Protein AF-A0A4Y2HJW0-F1 (afdb_monomer_lite)

Radius of gyration: 22.53 Å; chains: 1; bounding box: 47×46×57 Å

pLDDT: mean 78.19, std 13.73, range [31.77, 93.88]

Sequence (132 aa):
MIRSKPDFCLLSTNNSEYNVVLEHASLFVRKVKVSPGVSLGHAKALEKTSAKYPIDRVVCKTYSVPKGSLSFMQDNVFLGSMPKRLIITFVKNAAINGQYSLNPFNFKHHKLNFRDLFRWATSSIQTYGIKL

Organism: Araneus ventricosus (NCBI:txid182803)

Foldseek 3Di:
DDDADQLQPAADPVQDDDDDDDPDDDDDDDDDDDDPVVVVVVVVVCVVDPDDDDDQDDDDDDDDDDPPDPDDDDPCPDDDDDHPDDDDFDAPPCSSNRRNNGHRPPGDPVPNQFDWDWDDDPPDIDIDTDGD

Secondary structure (DSSP, 8-state):
-PPPPGGGS---TT---------------------HHHHHHHHHHHHHSPPP-----------PPPTT-S----S-SSSSSPPS--------HHHHTT-TTS-TT----TT----EEEE--SS--EEEE---

Structure (mmCIF, N/CA/C/O backbone):
data_AF-A0A4Y2HJW0-F1
#
_entry.id   AF-A0A4Y2HJW0-F1
#
loop_
_atom_site.group_PDB
_atom_site.id
_atom_site.type_symbol
_atom_site.label_atom_id
_atom_site.label_alt_id
_atom_site.label_comp_id
_atom_site.label_asym_id
_atom_site.label_entity_id
_atom_site.label_seq_id
_atom_site.pdbx_PDB_ins_code
_atom_site.Cartn_x
_atom_site.Cartn_y
_atom_site.Cartn_z
_atom_site.occupancy
_atom_site.B_iso_or_equiv
_atom_site.auth_seq_id
_atom_site.auth_comp_id
_atom_site.auth_asym_id
_atom_site.auth_atom_id
_atom_site.pdbx_PDB_model_num
ATOM 1 N N . MET A 1 1 ? -9.655 2.726 -2.876 1.00 49.25 1 MET A N 1
ATOM 2 C CA . MET A 1 1 ? -9.025 1.881 -3.909 1.00 49.25 1 MET A CA 1
ATOM 3 C C . MET A 1 1 ? -10.073 1.660 -4.977 1.00 49.25 1 MET A C 1
ATOM 5 O O . MET A 1 1 ? -11.168 1.238 -4.632 1.00 49.25 1 MET A O 1
ATOM 9 N N . ILE A 1 2 ? -9.800 2.072 -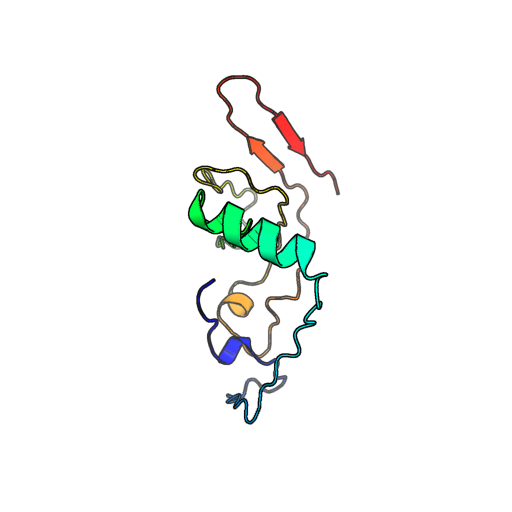6.211 1.00 62.72 2 ILE A N 1
ATOM 10 C CA . ILE A 1 2 ? -10.716 1.856 -7.336 1.00 62.72 2 ILE A CA 1
ATOM 11 C C . ILE A 1 2 ? -10.464 0.434 -7.845 1.00 62.72 2 ILE A C 1
ATOM 13 O O . ILE A 1 2 ? -9.330 -0.042 -7.768 1.00 62.72 2 ILE A O 1
ATOM 17 N N . ARG A 1 3 ? -11.513 -0.255 -8.307 1.00 69.44 3 ARG A N 1
ATOM 18 C CA . ARG A 1 3 ? -11.391 -1.589 -8.908 1.00 69.44 3 ARG A CA 1
ATOM 19 C C . ARG A 1 3 ? -10.348 -1.537 -10.030 1.00 69.44 3 ARG A C 1
ATOM 21 O O . ARG A 1 3 ? -10.464 -0.709 -10.932 1.00 69.44 3 ARG A O 1
ATOM 28 N N . SER A 1 4 ? -9.337 -2.397 -9.963 1.00 73.12 4 SER A N 1
ATOM 29 C CA . SER A 1 4 ? -8.367 -2.560 -11.045 1.00 73.12 4 SER A CA 1
ATOM 30 C C . SER A 1 4 ? -9.052 -3.106 -12.301 1.00 73.12 4 SER A C 1
ATOM 32 O O . SER A 1 4 ? -10.064 -3.806 -12.211 1.00 73.12 4 SER A O 1
ATOM 34 N N . LYS A 1 5 ? -8.506 -2.785 -13.478 1.00 76.62 5 LYS A N 1
ATOM 35 C CA . LYS A 1 5 ? -8.958 -3.374 -14.747 1.00 76.62 5 LYS A CA 1
ATOM 36 C C . LYS A 1 5 ? -8.780 -4.901 -14.724 1.00 76.62 5 LYS A C 1
ATOM 38 O O . LYS A 1 5 ? -7.879 -5.368 -14.029 1.00 76.62 5 LYS A O 1
ATOM 43 N N . PRO A 1 6 ? -9.590 -5.674 -15.466 1.00 74.69 6 PRO A N 1
ATOM 44 C CA . PRO A 1 6 ? -9.437 -7.130 -15.536 1.00 74.69 6 PRO A CA 1
ATOM 45 C C . PRO A 1 6 ? -8.037 -7.548 -16.013 1.00 74.69 6 PRO A C 1
ATOM 47 O O . PRO A 1 6 ? -7.458 -8.470 -15.444 1.00 74.69 6 PRO A O 1
ATOM 50 N N . ASP A 1 7 ? -7.438 -6.785 -16.933 1.00 73.19 7 ASP A N 1
ATOM 51 C CA . ASP A 1 7 ? -6.081 -7.025 -17.450 1.00 73.19 7 ASP A CA 1
ATOM 52 C C . ASP A 1 7 ? -4.988 -6.986 -16.362 1.00 73.19 7 ASP A C 1
ATOM 54 O O . ASP A 1 7 ? -3.896 -7.517 -16.527 1.00 73.19 7 ASP A O 1
ATOM 58 N N . PHE A 1 8 ? -5.273 -6.358 -15.216 1.00 71.44 8 PHE A N 1
ATOM 59 C CA . PHE A 1 8 ? -4.353 -6.271 -14.080 1.00 71.44 8 PHE A CA 1
ATOM 60 C C . PHE A 1 8 ? -4.279 -7.578 -13.272 1.00 71.44 8 PHE A C 1
ATOM 62 O O . PHE A 1 8 ? -3.344 -7.773 -12.496 1.00 71.44 8 PHE A O 1
ATOM 69 N N . CYS A 1 9 ? -5.285 -8.450 -13.383 1.00 70.31 9 CYS A N 1
ATOM 70 C CA . CYS A 1 9 ? -5.461 -9.581 -12.472 1.00 70.31 9 CYS A CA 1
ATOM 71 C C . CYS A 1 9 ? -4.550 -10.778 -12.779 1.00 70.31 9 CYS A C 1
ATOM 73 O O . CYS A 1 9 ? -4.323 -11.586 -11.879 1.00 70.31 9 CYS A O 1
ATOM 75 N N . LEU A 1 10 ? -4.033 -10.903 -14.007 1.00 71.31 10 LEU A N 1
ATOM 76 C CA . LEU A 1 10 ? -3.250 -12.060 -14.448 1.00 71.31 10 LEU A CA 1
ATOM 77 C C . LEU A 1 10 ? -1.986 -11.649 -15.205 1.00 71.31 10 LEU A C 1
ATOM 79 O O . LEU A 1 10 ? -1.973 -10.673 -15.950 1.00 71.31 10 LEU A O 1
ATOM 83 N N . LEU A 1 11 ? -0.932 -12.451 -15.049 1.00 75.19 11 LEU A N 1
ATOM 84 C CA . LEU A 1 11 ? 0.267 -12.379 -15.879 1.00 75.19 11 LEU A CA 1
ATOM 85 C C . LEU A 1 11 ? 0.168 -13.424 -16.986 1.00 75.19 11 LEU A C 1
ATOM 87 O O . LEU A 1 11 ? -0.095 -14.592 -16.703 1.00 75.19 11 LEU A O 1
ATOM 91 N N . SER A 1 12 ? 0.428 -13.019 -18.226 1.00 73.06 12 SER A N 1
ATOM 92 C CA . SER A 1 12 ? 0.517 -13.940 -19.359 1.00 73.06 12 SER A CA 1
ATOM 93 C C . SER A 1 12 ? 1.767 -13.680 -20.185 1.00 73.06 12 SER A C 1
ATOM 95 O O . SER A 1 12 ? 2.088 -12.544 -20.535 1.00 73.06 12 SER A O 1
ATOM 97 N N . THR A 1 13 ? 2.452 -14.764 -20.545 1.00 73.25 13 THR A N 1
ATOM 98 C CA . THR A 1 13 ? 3.605 -14.744 -21.453 1.00 73.25 13 THR A CA 1
ATOM 99 C C . THR A 1 13 ? 3.197 -14.392 -22.886 1.00 73.25 13 THR A C 1
ATOM 101 O O . THR A 1 13 ? 3.975 -13.778 -23.609 1.00 73.25 13 THR A O 1
ATOM 104 N N . ASN A 1 14 ? 1.963 -14.723 -23.284 1.00 75.56 14 ASN A N 1
ATOM 105 C CA . ASN A 1 14 ? 1.509 -14.654 -24.677 1.00 75.56 14 ASN A CA 1
ATOM 106 C C . ASN A 1 14 ? 0.609 -13.443 -24.971 1.00 75.56 14 ASN A C 1
ATOM 108 O O . ASN A 1 14 ? 0.028 -13.373 -26.049 1.00 75.56 14 ASN A O 1
ATOM 112 N N . ASN A 1 15 ? 0.480 -12.504 -24.022 1.00 69.50 15 ASN A N 1
ATOM 113 C CA . ASN A 1 15 ? -0.282 -11.256 -24.169 1.00 69.50 15 ASN A CA 1
ATOM 114 C C . ASN A 1 15 ? -1.719 -11.457 -24.705 1.00 69.50 15 ASN A C 1
ATOM 116 O O . ASN A 1 15 ? -2.231 -10.624 -25.450 1.00 69.50 15 ASN A O 1
ATOM 120 N N . SER A 1 16 ? -2.335 -12.589 -24.355 1.00 73.88 16 SER A N 1
ATOM 121 C CA . SER A 1 16 ? -3.722 -12.935 -24.678 1.00 73.88 16 SER A CA 1
ATOM 122 C C . SER A 1 16 ? -4.673 -12.352 -23.640 1.00 73.88 16 SER A C 1
ATOM 124 O O . SER A 1 16 ? -4.290 -12.140 -22.490 1.00 73.88 16 SER A O 1
ATOM 126 N N . GLU A 1 17 ? -5.912 -12.102 -24.051 1.00 74.00 17 GLU A N 1
ATOM 127 C CA . GLU A 1 17 ? -6.978 -11.652 -23.162 1.00 74.00 17 GLU A CA 1
ATOM 128 C C . GLU A 1 17 ? -7.494 -12.834 -22.330 1.00 74.00 17 GLU A C 1
ATOM 130 O O . GLU A 1 17 ? -7.820 -13.893 -22.872 1.00 74.00 17 GLU A O 1
ATOM 135 N N . TYR A 1 18 ? -7.546 -12.664 -21.008 1.00 73.44 18 TYR A N 1
ATOM 136 C CA . TYR A 1 18 ? -8.045 -13.682 -20.083 1.00 73.44 18 TYR A CA 1
ATOM 137 C C . TYR A 1 18 ? -9.173 -13.109 -19.237 1.00 73.44 18 TYR A C 1
ATOM 139 O O . TYR A 1 18 ? -9.040 -12.039 -18.645 1.00 73.44 18 TYR A O 1
ATOM 147 N N . ASN A 1 19 ? -10.262 -13.866 -19.119 1.00 76.38 19 ASN A N 1
ATOM 148 C CA . ASN A 1 19 ? -11.362 -13.528 -18.230 1.00 76.38 19 ASN A CA 1
ATOM 149 C C . ASN A 1 19 ? -11.268 -14.348 -16.937 1.00 76.38 19 ASN A C 1
ATOM 151 O O . ASN A 1 19 ? -11.271 -15.578 -16.975 1.00 76.38 19 ASN A O 1
ATOM 155 N N . VAL A 1 20 ? -11.201 -13.669 -15.792 1.00 77.06 20 VAL A N 1
ATOM 156 C CA . VAL A 1 20 ? -11.203 -14.315 -14.473 1.00 77.06 20 VAL A CA 1
ATOM 157 C C . VAL A 1 20 ? -12.632 -14.382 -13.959 1.00 77.06 20 VAL A C 1
ATOM 159 O O . VAL A 1 20 ? -13.234 -13.352 -13.648 1.00 77.06 20 VAL A O 1
ATOM 162 N N . VAL A 1 21 ? -13.153 -15.598 -13.813 1.00 84.25 21 VAL A N 1
ATOM 163 C CA . VAL A 1 21 ? -14.444 -15.855 -13.172 1.00 84.25 21 VAL A CA 1
ATOM 164 C C . VAL A 1 21 ? -14.187 -16.482 -11.807 1.00 84.25 21 VAL A C 1
ATOM 166 O O . VAL A 1 21 ? -13.542 -17.520 -11.697 1.00 84.25 21 VAL A O 1
ATOM 169 N N . LEU A 1 22 ? -14.667 -15.825 -10.751 1.00 83.94 22 LEU A N 1
ATOM 170 C CA . LEU A 1 22 ? -14.679 -16.393 -9.406 1.00 83.94 22 LEU A CA 1
ATOM 171 C C . LEU A 1 22 ? -15.947 -17.237 -9.265 1.00 83.94 22 LEU A C 1
ATOM 173 O O . LEU A 1 22 ? -17.029 -16.677 -9.115 1.00 83.94 22 LEU A O 1
ATOM 177 N N . GLU A 1 23 ? -15.825 -18.561 -9.328 1.00 92.19 23 GLU A N 1
ATOM 178 C CA . GLU A 1 23 ? -16.977 -19.469 -9.198 1.00 92.19 23 GLU A CA 1
ATOM 179 C C . GLU A 1 23 ? -17.520 -19.488 -7.765 1.00 92.19 23 GLU A C 1
ATOM 181 O O . GLU A 1 23 ? -18.713 -19.304 -7.529 1.00 92.19 23 GLU A O 1
ATOM 186 N N . HIS A 1 24 ? -16.625 -19.644 -6.787 1.00 91.56 24 HIS A N 1
ATOM 187 C CA . HIS A 1 24 ? -16.965 -19.671 -5.371 1.00 91.56 24 HIS A CA 1
ATOM 188 C C . HIS A 1 24 ? -15.916 -18.920 -4.548 1.00 91.56 24 HIS A C 1
ATOM 190 O O . HIS A 1 24 ? -14.713 -19.090 -4.735 1.00 91.56 24 HIS A O 1
ATOM 196 N N . ALA A 1 25 ? -16.376 -18.102 -3.602 1.00 91.38 25 ALA A N 1
ATOM 197 C CA . ALA A 1 25 ? -15.527 -17.418 -2.635 1.00 91.38 25 ALA A CA 1
ATOM 198 C C . ALA A 1 25 ? -16.123 -17.577 -1.232 1.00 91.38 25 ALA A C 1
ATOM 200 O O . ALA A 1 25 ? -17.285 -17.247 -1.002 1.00 91.38 25 ALA A O 1
ATOM 201 N N . SER A 1 26 ? -15.323 -18.066 -0.286 1.00 91.19 26 SER A N 1
ATOM 202 C CA . SER A 1 26 ? -15.715 -18.229 1.117 1.00 91.19 26 SER A CA 1
ATOM 203 C C . SER A 1 26 ? -14.755 -17.467 2.026 1.00 91.19 26 SER A C 1
ATOM 205 O O . SER A 1 26 ?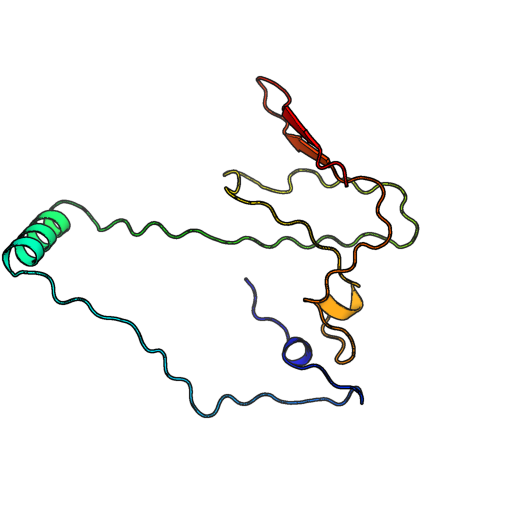 -13.541 -17.651 1.933 1.00 91.19 26 SER A O 1
ATOM 207 N N . LEU A 1 27 ? -15.290 -16.645 2.931 1.00 92.25 27 LEU A N 1
ATOM 208 C CA . LEU A 1 27 ? -14.509 -15.940 3.946 1.00 92.25 27 LEU A CA 1
ATOM 209 C C . LEU A 1 27 ? -14.718 -16.598 5.312 1.00 92.25 27 LEU A C 1
ATOM 211 O O . LEU A 1 27 ? -15.819 -16.578 5.859 1.00 92.25 27 LEU A O 1
ATOM 215 N N . PHE A 1 28 ? -13.645 -17.127 5.892 1.00 90.19 28 PHE A N 1
ATOM 216 C CA . PHE A 1 28 ? -13.664 -17.675 7.245 1.00 90.19 28 PHE A CA 1
ATOM 217 C C . PHE A 1 28 ? -13.250 -16.598 8.245 1.00 90.19 28 PHE A C 1
ATOM 219 O O . PHE A 1 28 ? -12.109 -16.138 8.243 1.00 90.19 28 PHE A O 1
ATOM 226 N N . VAL A 1 29 ? -14.177 -16.198 9.117 1.00 90.75 29 VAL A N 1
ATOM 227 C CA . VAL A 1 29 ? -13.913 -15.216 10.177 1.00 90.75 29 VAL A CA 1
ATOM 228 C C . VAL A 1 29 ? -13.998 -15.898 11.534 1.00 90.75 29 VAL A C 1
ATOM 230 O O . VAL A 1 29 ? -14.968 -16.589 11.848 1.00 90.75 29 VAL A O 1
ATOM 233 N N . ARG A 1 30 ? -12.982 -15.683 12.372 1.00 90.06 30 ARG A N 1
ATOM 234 C CA . ARG A 1 30 ? -12.956 -16.222 13.731 1.00 90.06 30 ARG A CA 1
ATOM 235 C C . ARG A 1 30 ? -13.944 -15.456 14.610 1.00 90.06 30 ARG A C 1
ATOM 237 O O . ARG A 1 30 ? -13.753 -14.274 14.882 1.00 90.06 30 ARG A O 1
ATOM 244 N N . LYS A 1 31 ? -14.980 -16.144 15.092 1.00 86.56 31 LYS A N 1
ATOM 245 C CA . LYS A 1 31 ? -15.912 -15.618 16.098 1.00 86.56 31 LYS A CA 1
ATOM 246 C C . LYS A 1 31 ? -15.450 -16.035 17.491 1.00 86.56 31 LYS A C 1
ATOM 248 O O . LYS A 1 31 ? -15.219 -17.215 17.740 1.00 86.56 31 LYS A O 1
ATOM 253 N N . VAL A 1 32 ? -15.340 -15.076 18.405 1.00 87.19 32 VAL A N 1
ATOM 254 C CA . VAL A 1 32 ? -15.046 -15.337 19.821 1.00 87.19 32 VAL A CA 1
ATOM 255 C C . VAL A 1 32 ? -16.351 -15.268 20.611 1.00 87.19 32 VAL A C 1
ATOM 257 O O . VAL A 1 32 ? -17.114 -14.314 20.463 1.00 87.19 32 VAL A O 1
ATOM 260 N N . LYS A 1 33 ? -16.629 -16.286 21.437 1.00 88.38 33 LYS A N 1
ATOM 261 C CA . LYS A 1 33 ? -17.715 -16.236 22.425 1.00 88.38 33 LYS A CA 1
ATOM 262 C C . LYS A 1 33 ? -17.184 -15.555 23.683 1.00 88.38 33 LYS A C 1
ATOM 264 O O . LYS A 1 33 ? -16.289 -16.081 24.335 1.00 88.38 33 LYS A O 1
ATOM 269 N N . VAL A 1 34 ? -17.716 -14.378 23.983 1.00 89.81 34 VAL A N 1
ATOM 270 C CA . VAL A 1 34 ? -17.382 -13.610 25.190 1.00 89.81 34 VAL A CA 1
ATOM 271 C C . VAL A 1 34 ? -18.241 -14.084 26.362 1.00 89.81 34 VAL A C 1
ATOM 273 O O . VAL A 1 34 ? -19.338 -14.604 26.153 1.00 89.81 34 VAL A O 1
ATOM 276 N N . SER A 1 35 ? -17.760 -13.909 27.595 1.00 93.38 35 SER A N 1
ATOM 277 C CA . SER A 1 35 ? -18.544 -14.250 28.785 1.00 93.38 35 SER A CA 1
ATOM 278 C C . SER A 1 35 ? -19.814 -13.379 28.883 1.00 93.38 35 SER A C 1
ATOM 280 O O . SER A 1 35 ? -19.803 -12.221 28.445 1.00 93.38 35 SER A O 1
ATOM 282 N N . PRO A 1 36 ? -20.914 -13.889 29.473 1.00 89.94 36 PRO A N 1
ATOM 283 C CA . PRO A 1 36 ? -22.192 -13.170 29.514 1.00 89.94 36 PRO A CA 1
ATOM 284 C C . PRO A 1 36 ? -22.104 -11.788 30.179 1.00 89.94 36 PRO A C 1
ATOM 286 O O . PRO A 1 36 ? -22.718 -10.835 29.703 1.00 89.94 36 PRO A O 1
ATOM 289 N N . GLY A 1 37 ? -21.287 -11.648 31.232 1.00 92.44 37 GLY A N 1
ATOM 290 C CA . GLY A 1 37 ? -21.087 -10.372 31.930 1.00 92.44 37 GLY A CA 1
ATOM 291 C C . GLY A 1 37 ? -20.450 -9.290 31.051 1.00 92.44 37 GLY A C 1
ATOM 292 O O . GLY A 1 37 ? -20.879 -8.138 31.083 1.00 92.44 37 GLY A O 1
ATOM 293 N N . VAL A 1 38 ? -19.485 -9.665 30.205 1.00 90.81 38 VAL A N 1
ATOM 294 C CA . VAL A 1 38 ? -18.841 -8.741 29.255 1.00 90.81 38 VAL A CA 1
ATOM 295 C C . VAL A 1 38 ? -19.815 -8.352 28.141 1.00 90.81 38 VAL A C 1
ATOM 297 O O . VAL A 1 38 ? -19.883 -7.184 27.764 1.00 90.81 38 VAL A O 1
ATOM 300 N N . SER A 1 39 ? -20.636 -9.296 27.667 1.00 90.12 39 SER A N 1
ATOM 301 C CA . SER A 1 39 ? -21.674 -9.015 26.664 1.00 90.12 39 SER A CA 1
ATOM 302 C C . SER A 1 39 ? -22.722 -8.022 27.176 1.00 90.12 39 SER A C 1
ATOM 304 O O . SER A 1 39 ? -23.093 -7.097 26.454 1.00 90.12 39 SER A O 1
ATOM 306 N N . LEU A 1 40 ? -23.175 -8.179 28.424 1.00 93.12 40 LEU A N 1
ATOM 307 C CA . LEU A 1 40 ? -24.124 -7.254 29.048 1.00 93.12 40 LEU A CA 1
ATOM 308 C C . LEU A 1 40 ? -23.501 -5.867 29.264 1.00 93.12 40 LEU A C 1
ATOM 310 O O . LEU A 1 40 ? -24.158 -4.851 29.039 1.00 93.12 40 LEU A O 1
ATOM 314 N N . GLY A 1 41 ? -22.224 -5.822 29.658 1.00 92.56 41 GLY A N 1
ATOM 315 C CA . GLY A 1 41 ? -21.463 -4.578 29.777 1.00 92.56 41 GLY A CA 1
ATOM 316 C C . GLY A 1 41 ? -21.372 -3.822 28.449 1.00 92.56 41 GLY A C 1
ATOM 317 O O . GLY A 1 41 ? -21.644 -2.622 28.408 1.00 92.56 41 GLY A O 1
ATOM 318 N N . HIS A 1 42 ? -21.071 -4.523 27.350 1.00 92.00 42 HIS A N 1
ATOM 319 C CA . HIS A 1 42 ? -21.075 -3.924 26.015 1.00 92.00 42 HIS A CA 1
ATOM 320 C C . HIS A 1 42 ? -22.467 -3.439 25.596 1.00 92.00 42 HIS A C 1
ATOM 322 O O . HIS A 1 42 ? -22.562 -2.328 25.087 1.00 92.00 42 HIS A O 1
ATOM 328 N N . ALA A 1 43 ? -23.540 -4.197 25.855 1.00 90.38 43 ALA A N 1
ATOM 329 C CA . ALA A 1 43 ? -24.906 -3.762 25.541 1.00 90.38 43 ALA A CA 1
ATOM 330 C C . ALA A 1 43 ? -25.259 -2.429 26.231 1.00 90.38 43 ALA A C 1
ATOM 332 O O . ALA A 1 43 ? -25.656 -1.478 25.560 1.00 90.38 43 ALA A O 1
ATOM 333 N N . LYS A 1 44 ? -24.977 -2.305 27.537 1.00 93.06 44 LYS A N 1
ATOM 334 C CA . LYS A 1 44 ? -25.184 -1.053 28.294 1.00 93.06 44 LYS A CA 1
ATOM 335 C C . LYS A 1 44 ? -24.299 0.103 27.816 1.00 93.06 44 LYS A C 1
ATOM 337 O O . LYS A 1 44 ? -24.696 1.264 27.894 1.00 93.06 44 LYS A O 1
ATOM 342 N N . ALA A 1 45 ? -23.081 -0.181 27.355 1.00 92.75 45 ALA A N 1
ATOM 343 C CA . ALA A 1 45 ? -22.196 0.846 26.803 1.00 92.75 45 ALA A CA 1
ATOM 344 C C . ALA A 1 45 ? -22.691 1.359 25.439 1.00 92.75 45 ALA A C 1
ATOM 346 O O . ALA A 1 45 ? -22.585 2.555 25.161 1.00 92.75 45 ALA A O 1
ATOM 347 N N . LEU A 1 46 ? -23.262 0.469 24.620 1.00 93.50 46 LEU A N 1
ATOM 348 C CA . LEU A 1 46 ? -23.810 0.795 23.302 1.00 93.50 46 LEU A CA 1
ATOM 349 C C . LEU A 1 46 ? -25.113 1.598 23.374 1.00 93.50 46 LEU A C 1
ATOM 351 O O . LEU A 1 46 ? -25.362 2.403 22.483 1.00 93.50 46 LEU A O 1
ATOM 355 N N . GLU A 1 47 ? -25.898 1.442 24.445 1.00 92.88 47 GLU A N 1
ATOM 356 C CA . GLU A 1 47 ? -27.059 2.303 24.727 1.00 92.88 47 GLU A CA 1
ATOM 357 C C . GLU A 1 47 ? -26.655 3.768 24.956 1.00 92.88 47 GLU A C 1
ATOM 359 O O . GLU A 1 47 ? -27.373 4.682 24.559 1.00 92.88 47 GLU A O 1
ATOM 364 N N . LYS A 1 48 ? -25.495 4.004 25.587 1.00 93.88 48 LYS A N 1
ATOM 365 C CA . LYS A 1 48 ? -25.006 5.356 25.911 1.00 93.88 48 LYS A CA 1
ATOM 366 C C . LYS A 1 48 ? -24.161 5.974 24.804 1.00 93.88 48 LYS A C 1
ATOM 368 O O . LYS A 1 48 ? -24.160 7.190 24.637 1.00 93.88 48 LYS A O 1
ATOM 373 N N . THR A 1 49 ? -23.375 5.162 24.100 1.00 93.38 49 THR A N 1
ATOM 374 C CA . THR A 1 49 ? -22.383 5.636 23.127 1.00 93.38 49 THR A CA 1
ATOM 375 C C . THR A 1 49 ? -22.279 4.694 21.938 1.00 93.38 49 THR A C 1
ATOM 377 O O . THR A 1 49 ? -22.172 3.484 22.105 1.00 93.38 49 THR A O 1
ATOM 380 N N . SER A 1 50 ? -22.228 5.240 20.724 1.00 91.19 50 SER A N 1
ATOM 381 C CA . SER A 1 50 ? -22.003 4.435 19.522 1.00 91.19 50 SER A CA 1
ATOM 382 C C . SER A 1 50 ? -20.628 3.762 19.537 1.00 91.19 50 SER A C 1
ATOM 384 O O . SER A 1 50 ? -19.622 4.363 19.928 1.00 91.19 50 SER A O 1
ATOM 386 N N . ALA A 1 51 ? -20.571 2.521 19.050 1.00 90.81 51 ALA A N 1
ATOM 387 C CA . ALA A 1 51 ? -19.322 1.790 18.883 1.00 90.81 51 ALA A CA 1
ATOM 388 C C . ALA A 1 51 ? -18.362 2.527 17.938 1.00 90.81 51 ALA A C 1
ATOM 390 O O . ALA A 1 51 ? -18.726 2.894 16.819 1.00 90.81 51 ALA A O 1
ATOM 391 N N . LYS A 1 52 ? -17.107 2.694 18.365 1.00 89.62 52 LYS A N 1
ATOM 392 C CA . LYS A 1 52 ? -16.028 3.208 17.518 1.00 89.62 52 LYS A CA 1
ATOM 393 C C . LYS A 1 52 ? -15.174 2.044 17.035 1.00 89.62 52 LYS A C 1
ATOM 395 O O . LYS A 1 52 ? -14.537 1.370 17.838 1.00 89.62 52 LYS A O 1
ATOM 400 N N . TYR A 1 53 ? -15.131 1.851 15.724 1.00 89.19 53 TYR A N 1
ATOM 401 C CA . TYR A 1 53 ? -14.282 0.853 15.082 1.00 89.19 53 TYR A CA 1
ATOM 402 C C . TYR A 1 53 ? -13.119 1.571 14.393 1.00 89.19 53 TYR A C 1
ATOM 404 O O . TYR A 1 53 ? -13.322 2.154 13.325 1.00 89.19 53 TYR A O 1
ATOM 412 N N . PRO A 1 54 ? -11.915 1.608 14.996 1.00 84.12 54 PRO A N 1
ATOM 413 C CA . PRO A 1 54 ? -10.761 2.205 14.343 1.00 84.12 54 PRO A CA 1
ATOM 414 C C . PRO A 1 54 ? -10.416 1.387 13.097 1.00 84.12 54 PRO A C 1
ATOM 416 O O . PRO A 1 54 ? -10.146 0.191 13.176 1.00 84.12 54 PRO A O 1
ATOM 419 N N . ILE A 1 55 ? -10.446 2.041 11.940 1.00 85.88 55 ILE A N 1
ATOM 420 C CA . ILE A 1 55 ? -10.084 1.446 10.654 1.00 85.88 55 ILE A CA 1
ATOM 421 C C . ILE A 1 55 ? -8.847 2.179 10.152 1.00 85.88 55 ILE A C 1
ATOM 423 O O . ILE A 1 55 ? -8.911 3.372 9.846 1.00 85.88 55 ILE A O 1
ATOM 427 N N . ASP A 1 56 ? -7.734 1.461 10.033 1.00 82.56 56 ASP A N 1
ATOM 428 C CA . ASP A 1 56 ? -6.553 1.979 9.351 1.00 82.56 56 ASP A CA 1
ATOM 429 C C . ASP A 1 56 ? -6.810 1.953 7.838 1.00 82.56 56 ASP A C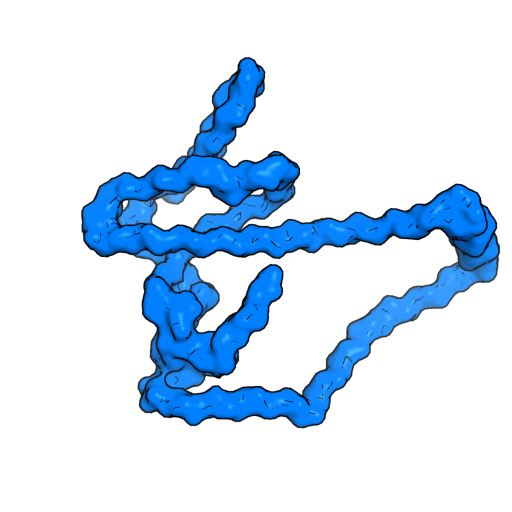 1
ATOM 431 O O . ASP A 1 56 ? -7.012 0.902 7.227 1.00 82.56 56 ASP A O 1
ATOM 435 N N . ARG A 1 57 ? -6.839 3.137 7.222 1.00 79.00 57 ARG A N 1
ATOM 436 C CA . ARG A 1 57 ? -7.038 3.280 5.777 1.00 79.00 57 ARG A CA 1
ATOM 437 C C . ARG A 1 57 ? -5.698 3.357 5.062 1.00 79.00 57 ARG A C 1
ATOM 439 O O . ARG A 1 57 ? -4.851 4.179 5.401 1.00 79.00 57 ARG A O 1
ATOM 446 N N . VAL A 1 58 ? -5.546 2.544 4.021 1.00 83.62 58 VAL A N 1
ATOM 447 C CA . VAL A 1 58 ? -4.425 2.640 3.081 1.00 83.62 58 VAL A CA 1
ATOM 448 C C . VAL A 1 5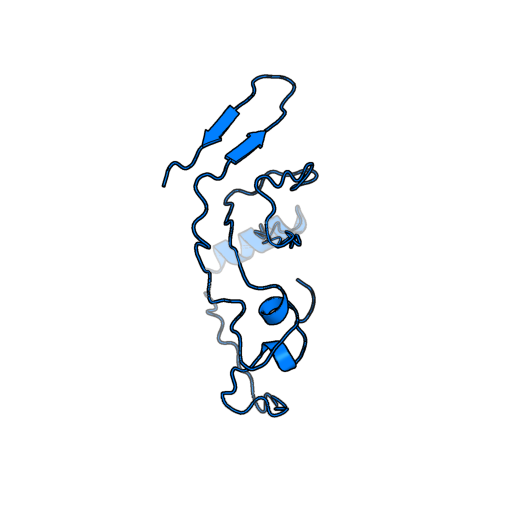8 ? -4.846 3.516 1.905 1.00 83.62 58 VAL A C 1
ATOM 450 O O . VAL A 1 58 ? -5.871 3.268 1.267 1.00 83.62 58 VAL A O 1
ATOM 453 N N . VAL A 1 59 ? -4.052 4.547 1.620 1.00 83.75 59 VAL A N 1
ATOM 454 C CA . VAL A 1 59 ? -4.255 5.451 0.482 1.00 83.75 59 VAL A CA 1
ATOM 455 C C . VAL A 1 59 ? -3.087 5.283 -0.479 1.00 83.75 59 VAL A C 1
ATOM 457 O O . VAL A 1 59 ? -1.938 5.495 -0.103 1.00 83.75 59 VAL A O 1
ATOM 460 N N . CYS A 1 60 ? -3.388 4.921 -1.723 1.00 83.56 60 CYS A N 1
ATOM 461 C CA . CYS A 1 60 ? -2.410 4.843 -2.801 1.00 83.56 60 CYS A CA 1
ATOM 462 C C . CYS A 1 60 ? -2.573 6.065 -3.705 1.00 83.56 60 CYS A C 1
ATOM 464 O O . CYS A 1 60 ? -3.681 6.339 -4.170 1.00 83.56 60 CYS A O 1
ATOM 466 N N . LYS A 1 61 ? -1.475 6.779 -3.960 1.00 85.00 61 LYS A N 1
ATOM 467 C CA . LYS A 1 61 ? -1.403 7.847 -4.960 1.00 85.00 61 LYS A CA 1
ATOM 468 C C . LYS A 1 61 ? -0.351 7.480 -5.995 1.00 85.00 61 LYS A C 1
ATOM 470 O O . LYS A 1 61 ? 0.736 7.037 -5.634 1.00 85.00 61 LYS A O 1
ATOM 475 N N . THR A 1 62 ? -0.693 7.661 -7.262 1.00 86.00 62 THR A N 1
ATOM 476 C CA . THR A 1 62 ? 0.167 7.313 -8.392 1.00 86.00 62 THR A CA 1
ATOM 477 C C . THR A 1 62 ? 0.563 8.585 -9.118 1.00 86.00 62 THR A C 1
ATOM 479 O O . THR A 1 62 ? -0.292 9.409 -9.431 1.00 86.00 62 THR A O 1
ATOM 482 N N . TYR A 1 63 ? 1.854 8.717 -9.407 1.00 87.88 63 TYR A N 1
ATOM 483 C CA . TYR A 1 63 ? 2.417 9.839 -10.145 1.00 87.88 63 TYR A CA 1
ATOM 484 C C . TYR A 1 63 ? 3.193 9.309 -11.349 1.00 87.88 63 TYR A C 1
ATOM 486 O O . TYR A 1 63 ? 3.886 8.296 -11.247 1.00 87.88 63 TYR A O 1
ATOM 494 N N . SER A 1 64 ? 3.058 9.980 -12.493 1.00 87.31 64 SER A N 1
ATOM 495 C CA . SER A 1 64 ? 3.782 9.619 -13.714 1.00 87.31 64 SER A CA 1
ATOM 496 C C . SER A 1 64 ? 5.060 10.441 -13.814 1.00 87.31 64 SER A C 1
ATOM 498 O O . SER A 1 64 ? 4.998 11.660 -13.938 1.00 87.31 64 SER A O 1
ATOM 500 N N . VAL A 1 65 ? 6.211 9.770 -13.777 1.00 86.81 65 VAL A N 1
ATOM 501 C CA . VAL A 1 65 ? 7.524 10.406 -13.946 1.00 86.81 65 VAL A CA 1
ATOM 502 C C . VAL A 1 65 ? 7.996 10.206 -15.394 1.00 86.81 65 VAL A C 1
ATOM 504 O O . VAL A 1 65 ? 8.042 9.056 -15.847 1.00 86.81 65 VAL A O 1
ATOM 507 N N . PRO A 1 66 ? 8.341 11.275 -16.138 1.00 86.06 66 PRO A N 1
ATOM 508 C CA . PRO A 1 66 ? 8.846 11.157 -17.503 1.00 86.06 66 PRO A CA 1
ATOM 509 C C . PRO A 1 66 ? 10.192 10.425 -17.560 1.00 86.06 66 PRO A C 1
ATOM 511 O O . PRO A 1 66 ? 11.008 10.476 -16.637 1.00 86.06 66 PRO A O 1
ATOM 514 N N . LYS A 1 67 ? 10.467 9.762 -18.688 1.00 83.38 67 LYS A N 1
ATOM 515 C CA . LYS A 1 67 ? 11.780 9.150 -18.925 1.00 83.38 67 LYS A CA 1
ATOM 516 C C . LYS A 1 67 ? 12.830 10.252 -19.102 1.00 83.38 67 LYS A C 1
ATOM 518 O O . LYS A 1 67 ? 12.646 11.140 -19.923 1.00 83.38 67 LYS A O 1
ATOM 523 N N . GLY A 1 68 ? 13.947 10.144 -18.383 1.00 82.50 68 GLY A N 1
ATOM 524 C CA . GLY A 1 68 ? 15.061 11.095 -18.472 1.00 82.50 68 GLY A CA 1
ATOM 525 C C . GLY A 1 68 ? 14.966 12.281 -17.510 1.00 82.50 68 GLY A C 1
ATOM 526 O O . GLY A 1 68 ? 15.882 13.094 -17.474 1.00 82.50 68 GLY A O 1
ATOM 527 N N . SER A 1 69 ? 13.907 12.371 -16.700 1.00 81.38 69 SER A N 1
ATOM 528 C CA . SER A 1 69 ? 13.834 13.362 -15.626 1.00 81.38 69 SER A CA 1
ATOM 529 C C . SER A 1 69 ? 14.883 13.071 -14.549 1.00 81.38 69 SER A C 1
ATOM 531 O O . SER A 1 69 ? 14.928 11.969 -14.003 1.00 81.38 69 SER A O 1
ATOM 533 N N . LEU A 1 70 ? 15.718 14.068 -14.246 1.00 80.56 70 LEU A N 1
ATOM 534 C CA . LEU A 1 70 ? 16.729 14.003 -13.183 1.00 80.56 70 LEU A CA 1
ATOM 535 C C . LEU A 1 70 ? 16.131 14.278 -11.800 1.00 80.56 70 LEU A C 1
ATOM 537 O O . LEU A 1 70 ? 16.596 13.736 -10.801 1.00 80.56 70 LEU A O 1
ATOM 541 N N . SER A 1 71 ? 15.087 15.104 -11.751 1.00 82.38 71 SER A N 1
ATOM 542 C CA . SER A 1 71 ? 14.349 15.440 -10.541 1.00 82.38 71 SER A CA 1
ATOM 543 C C . SER A 1 71 ? 12.846 15.370 -10.802 1.00 82.38 71 SER A C 1
ATOM 545 O O . SER A 1 71 ? 12.357 15.689 -11.887 1.00 82.38 71 SER A O 1
ATOM 547 N N . PHE A 1 72 ? 12.111 14.913 -9.794 1.00 84.06 72 PHE A N 1
ATOM 548 C CA . PHE A 1 72 ? 10.657 14.919 -9.772 1.00 84.06 72 PHE A CA 1
ATOM 549 C C . PHE A 1 72 ? 10.223 15.313 -8.365 1.00 84.06 72 PHE A C 1
ATOM 551 O O . PHE A 1 72 ? 10.529 14.609 -7.403 1.00 84.06 72 PHE A O 1
ATOM 558 N N . MET A 1 73 ? 9.540 16.449 -8.252 1.00 84.88 73 MET A N 1
ATOM 559 C CA . MET A 1 73 ? 8.963 16.921 -7.000 1.00 84.88 73 MET A CA 1
ATOM 560 C C . MET A 1 73 ? 7.450 16.918 -7.114 1.00 84.88 73 MET A C 1
ATOM 562 O O . MET A 1 73 ? 6.889 17.387 -8.102 1.00 84.88 73 MET A O 1
ATOM 566 N N . GLN A 1 74 ? 6.804 16.389 -6.082 1.00 85.69 74 GLN A N 1
ATOM 567 C CA . GLN A 1 74 ? 5.361 16.382 -5.972 1.00 85.69 74 GLN A CA 1
ATOM 568 C C . GLN A 1 74 ? 4.965 16.974 -4.629 1.00 85.69 74 GLN A C 1
ATOM 570 O O . GLN A 1 74 ? 5.208 16.377 -3.580 1.00 85.69 74 GLN A O 1
ATOM 575 N N . ASP A 1 75 ? 4.301 18.121 -4.683 1.00 83.69 75 ASP A N 1
ATOM 576 C CA . ASP A 1 75 ? 3.787 18.779 -3.492 1.00 83.69 75 ASP A CA 1
ATOM 577 C C . ASP A 1 75 ? 2.441 18.191 -3.072 1.00 83.69 75 ASP A C 1
ATOM 579 O O . ASP A 1 75 ? 1.706 17.598 -3.874 1.00 83.69 75 ASP A O 1
ATOM 583 N N . ASN A 1 76 ? 2.115 18.371 -1.790 1.00 81.00 76 ASN A N 1
ATOM 584 C CA . ASN A 1 76 ? 0.818 18.021 -1.207 1.00 81.00 76 ASN A CA 1
ATOM 585 C C . ASN A 1 76 ? 0.409 16.551 -1.430 1.00 81.00 76 ASN A C 1
ATOM 587 O O . ASN A 1 76 ? -0.763 16.220 -1.651 1.00 81.00 76 ASN A O 1
ATOM 591 N N . VAL A 1 77 ? 1.382 15.637 -1.324 1.00 82.19 77 VAL A N 1
ATOM 592 C CA . VAL A 1 77 ? 1.154 14.189 -1.468 1.00 82.19 77 VAL A CA 1
ATOM 593 C C . VAL A 1 77 ? 0.116 13.681 -0.468 1.00 82.19 77 VAL A C 1
ATOM 595 O O . VAL A 1 77 ? -0.659 12.796 -0.807 1.00 82.19 77 VAL A O 1
ATOM 598 N N . PHE A 1 78 ? -0.021 14.272 0.718 1.00 81.12 78 PHE A N 1
ATOM 599 C CA . PHE A 1 78 ? -1.119 13.970 1.639 1.00 81.12 78 PHE A CA 1
ATOM 600 C C . PHE A 1 78 ? -1.803 15.266 2.062 1.00 81.12 78 PHE A C 1
ATOM 602 O O . PHE A 1 78 ? -1.156 16.177 2.564 1.00 81.12 78 PHE A O 1
ATOM 609 N N . LEU A 1 79 ? -3.116 15.339 1.838 1.00 76.81 79 LEU A N 1
ATOM 610 C CA . LEU A 1 79 ? -3.953 16.442 2.297 1.00 76.81 79 LEU A CA 1
ATOM 611 C C . LEU A 1 79 ? -4.598 15.994 3.614 1.00 76.81 79 LEU A C 1
ATOM 613 O O . LEU A 1 79 ? -5.382 15.045 3.617 1.00 76.81 79 LEU A O 1
ATOM 617 N N . GLY A 1 80 ? -4.235 16.631 4.728 1.00 77.69 80 GLY A N 1
ATOM 618 C CA . GLY A 1 80 ? -4.786 16.333 6.053 1.00 77.69 80 GLY A CA 1
ATOM 619 C C . GLY A 1 80 ? -3.919 15.397 6.900 1.00 77.69 80 GLY A C 1
ATOM 620 O O . GLY A 1 80 ? -2.767 15.708 7.197 1.00 77.69 80 GLY A O 1
ATOM 621 N N . SER A 1 81 ? -4.493 14.280 7.360 1.00 73.69 81 SER A N 1
ATOM 622 C CA . SER A 1 81 ? -3.850 13.390 8.335 1.00 73.69 81 SER A CA 1
ATOM 623 C C . SER A 1 81 ? -2.609 12.697 7.766 1.00 73.69 81 SER A C 1
ATOM 625 O O . SER A 1 81 ? -2.685 12.031 6.730 1.00 73.69 81 SER A O 1
ATOM 627 N N . MET A 1 82 ? -1.491 12.790 8.488 1.00 79.44 82 MET A N 1
ATOM 628 C CA . MET A 1 82 ? -0.242 12.113 8.139 1.00 79.44 82 MET A CA 1
ATOM 629 C C . MET A 1 82 ? -0.400 10.585 8.252 1.00 79.44 82 MET A C 1
ATOM 631 O O . MET A 1 82 ? -0.877 10.103 9.286 1.00 79.44 82 MET A O 1
ATOM 635 N N . PRO A 1 83 ? 0.003 9.799 7.238 1.00 83.12 83 PRO A N 1
ATOM 636 C CA . PRO A 1 83 ? 0.003 8.347 7.347 1.00 83.12 83 PRO A CA 1
ATOM 637 C C . PRO A 1 83 ? 1.000 7.864 8.409 1.00 83.12 83 PRO A C 1
ATOM 639 O O . PRO A 1 83 ? 2.103 8.386 8.534 1.00 83.12 83 PRO A O 1
ATOM 642 N N . LYS A 1 84 ? 0.639 6.795 9.130 1.00 84.31 84 LYS A N 1
ATOM 643 C CA . LYS A 1 84 ? 1.538 6.128 10.092 1.00 84.31 84 LYS A CA 1
ATOM 644 C C . LYS A 1 84 ? 2.727 5.434 9.416 1.00 84.31 84 LYS A C 1
ATOM 646 O O . LYS A 1 84 ? 3.763 5.234 10.037 1.00 84.31 84 LYS A O 1
ATOM 651 N N . ARG A 1 85 ? 2.554 5.001 8.163 1.0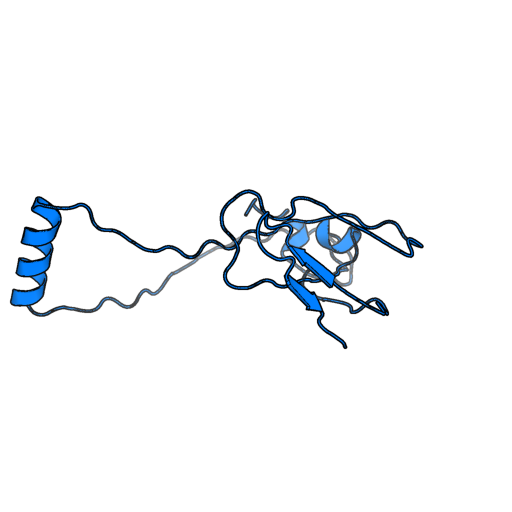0 84.38 85 ARG A N 1
ATOM 652 C CA . ARG A 1 85 ? 3.563 4.289 7.372 1.00 84.38 85 ARG A CA 1
ATOM 653 C C . ARG A 1 85 ? 3.482 4.743 5.925 1.00 84.38 85 ARG A C 1
ATOM 655 O O . ARG A 1 85 ? 2.389 4.807 5.364 1.00 84.38 85 ARG A O 1
ATOM 662 N N . LEU A 1 86 ? 4.641 4.999 5.332 1.00 84.75 86 LEU A N 1
ATOM 663 C CA . LEU A 1 86 ? 4.773 5.420 3.947 1.00 84.75 86 LEU A CA 1
ATOM 664 C C . LEU A 1 86 ? 5.640 4.416 3.190 1.00 84.75 86 LEU A C 1
ATOM 666 O O . LEU A 1 86 ? 6.694 4.009 3.670 1.00 84.75 86 LEU A O 1
ATOM 670 N N . ILE A 1 87 ? 5.169 3.995 2.018 1.00 85.25 87 ILE A N 1
ATOM 671 C CA . ILE A 1 87 ? 5.874 3.063 1.139 1.00 85.25 87 ILE A CA 1
ATOM 672 C C . ILE A 1 87 ? 5.944 3.718 -0.238 1.00 85.25 87 ILE A C 1
ATOM 674 O O . ILE A 1 87 ? 4.907 4.020 -0.827 1.00 85.25 87 ILE A O 1
ATOM 678 N N . ILE A 1 88 ? 7.161 3.945 -0.738 1.00 84.38 88 ILE A N 1
ATOM 679 C CA . ILE A 1 88 ? 7.403 4.515 -2.070 1.00 84.38 88 ILE A CA 1
ATOM 680 C C . ILE A 1 88 ? 7.896 3.408 -2.989 1.00 84.38 88 ILE A C 1
ATOM 682 O O . ILE A 1 88 ? 8.954 2.816 -2.760 1.00 84.38 88 ILE A O 1
ATOM 686 N N . THR A 1 89 ? 7.151 3.164 -4.059 1.00 85.19 89 THR A N 1
ATOM 687 C CA . THR A 1 89 ? 7.471 2.138 -5.047 1.00 85.19 89 THR A CA 1
ATOM 688 C C . THR A 1 89 ? 7.471 2.711 -6.455 1.00 85.19 89 THR A C 1
ATOM 690 O O . THR A 1 89 ? 6.783 3.684 -6.753 1.00 85.19 89 THR A O 1
ATOM 693 N N . PHE A 1 90 ? 8.284 2.109 -7.323 1.00 85.19 90 PHE A N 1
ATOM 694 C CA . PHE A 1 90 ? 8.423 2.509 -8.718 1.00 85.19 90 PHE A CA 1
ATOM 695 C C . PHE A 1 90 ? 8.119 1.319 -9.612 1.00 85.19 90 PHE A C 1
ATOM 697 O O . PHE A 1 90 ? 8.607 0.206 -9.392 1.00 85.19 90 PHE A O 1
ATOM 704 N N . VAL A 1 91 ? 7.290 1.578 -10.614 1.00 86.94 91 VAL A N 1
ATOM 705 C CA . VAL A 1 91 ? 6.735 0.593 -11.535 1.00 86.94 91 VAL A CA 1
ATOM 706 C C . VAL A 1 91 ? 6.648 1.245 -12.910 1.00 86.94 91 VAL A C 1
ATOM 708 O O . VAL A 1 91 ? 6.425 2.450 -13.027 1.00 86.94 91 VAL A O 1
ATOM 711 N N . LYS A 1 92 ? 6.827 0.457 -13.974 1.00 85.12 92 LYS A N 1
ATOM 712 C CA . LYS A 1 92 ? 6.629 0.947 -15.344 1.00 85.12 92 LYS A CA 1
ATOM 713 C C . LYS A 1 92 ? 5.168 1.357 -15.543 1.00 85.12 92 LYS A C 1
ATOM 715 O O . LYS A 1 92 ? 4.279 0.576 -15.226 1.00 85.12 92 LYS A O 1
ATOM 720 N N . ASN A 1 93 ? 4.921 2.507 -16.172 1.00 86.31 93 ASN A N 1
ATOM 721 C CA . ASN A 1 93 ? 3.560 2.985 -16.457 1.00 86.31 93 ASN A CA 1
ATOM 722 C C . ASN A 1 93 ? 2.694 1.921 -17.168 1.00 86.31 93 ASN A C 1
ATOM 724 O O . ASN A 1 93 ? 1.551 1.682 -16.797 1.00 86.31 93 ASN A O 1
ATOM 728 N N . ALA A 1 94 ? 3.281 1.185 -18.117 1.00 82.31 94 ALA A N 1
ATOM 729 C CA . ALA A 1 94 ? 2.595 0.106 -18.824 1.00 82.31 94 ALA A CA 1
ATOM 730 C C . ALA A 1 94 ? 2.086 -1.030 -17.907 1.00 82.31 94 ALA A C 1
ATOM 732 O O . ALA A 1 94 ? 1.044 -1.614 -18.185 1.00 82.31 94 ALA A O 1
ATOM 733 N N . ALA A 1 95 ? 2.759 -1.300 -16.783 1.00 81.38 95 ALA A N 1
ATOM 734 C CA . ALA A 1 95 ? 2.308 -2.293 -15.807 1.00 81.38 95 ALA A CA 1
ATOM 735 C C . ALA A 1 95 ? 1.110 -1.791 -14.980 1.00 81.38 95 ALA A C 1
ATOM 737 O O . ALA A 1 95 ? 0.205 -2.560 -14.682 1.00 81.38 95 ALA A O 1
ATOM 738 N N . ILE A 1 96 ? 1.065 -0.492 -14.648 1.00 79.94 96 ILE A N 1
ATOM 739 C CA . ILE A 1 96 ? -0.089 0.123 -13.960 1.00 79.94 96 ILE A CA 1
ATOM 740 C C . ILE A 1 96 ? -1.315 0.155 -14.882 1.00 79.94 96 ILE A C 1
ATOM 742 O O . ILE A 1 96 ? -2.440 -0.019 -14.421 1.00 79.94 96 ILE A O 1
ATOM 746 N N . ASN A 1 97 ? -1.095 0.324 -16.187 1.00 80.88 97 ASN A N 1
ATOM 747 C CA . ASN A 1 97 ? -2.165 0.345 -17.181 1.00 80.88 97 ASN A CA 1
ATOM 748 C C . ASN A 1 97 ? -2.757 -1.038 -17.499 1.00 80.88 97 ASN A C 1
ATOM 750 O O . ASN A 1 97 ? -3.786 -1.079 -18.172 1.00 80.88 97 ASN A O 1
ATOM 754 N N . GLY A 1 98 ? -2.165 -2.129 -16.992 1.00 73.88 98 GLY A N 1
ATOM 755 C CA . GLY A 1 98 ? -2.678 -3.494 -17.156 1.00 73.88 98 GLY A CA 1
ATOM 756 C C . GLY A 1 98 ? -2.074 -4.267 -18.330 1.00 73.88 98 GLY A C 1
ATOM 757 O O . GLY A 1 98 ? -2.749 -5.094 -18.921 1.00 73.88 98 GLY A O 1
ATOM 758 N N . GLN A 1 99 ? -0.822 -4.011 -18.718 1.00 77.25 99 GLN A N 1
ATOM 759 C CA . GLN A 1 99 ? -0.178 -4.847 -19.734 1.00 77.25 99 GLN A CA 1
ATOM 760 C C . GLN A 1 99 ? 0.090 -6.262 -19.186 1.00 77.25 99 GLN A C 1
ATOM 762 O O . GLN A 1 99 ? 0.866 -6.411 -18.245 1.00 77.25 99 GLN A O 1
ATOM 767 N N . TYR A 1 100 ? -0.468 -7.292 -19.830 1.00 74.94 100 TYR A N 1
ATOM 768 C CA . TYR A 1 100 ? -0.411 -8.698 -19.392 1.00 74.94 100 TYR A CA 1
ATOM 769 C C . TYR A 1 100 ? 1.000 -9.264 -19.165 1.00 74.94 100 TYR A C 1
ATOM 771 O O . TYR A 1 100 ? 1.191 -10.165 -18.350 1.00 74.94 100 TYR A O 1
ATOM 779 N N . SER A 1 101 ? 2.006 -8.738 -19.865 1.00 76.88 101 SER A N 1
ATOM 780 C CA . SER A 1 101 ? 3.402 -9.169 -19.726 1.00 76.88 101 SER A CA 1
ATOM 781 C C . SER A 1 101 ? 4.146 -8.519 -18.551 1.00 76.88 101 SER A C 1
ATOM 783 O O . SER A 1 101 ? 5.275 -8.911 -18.239 1.00 76.88 101 SER A O 1
ATOM 785 N N . LEU A 1 102 ? 3.565 -7.504 -17.898 1.00 78.44 102 LEU A N 1
ATOM 786 C CA . LEU A 1 102 ? 4.235 -6.708 -16.872 1.00 78.44 102 LEU A CA 1
ATOM 787 C C . LEU A 1 102 ? 3.475 -6.720 -15.545 1.00 78.44 102 LEU A C 1
ATOM 789 O O . LEU A 1 102 ? 2.308 -6.363 -15.466 1.00 78.44 102 LEU A O 1
ATOM 793 N N . ASN A 1 103 ? 4.193 -7.036 -14.466 1.00 78.25 103 ASN A N 1
ATOM 794 C CA . ASN A 1 103 ? 3.625 -7.072 -13.124 1.00 78.25 103 ASN A CA 1
ATOM 795 C C . ASN A 1 103 ? 3.733 -5.705 -12.410 1.00 78.25 103 ASN A C 1
ATOM 797 O O . ASN A 1 103 ? 4.854 -5.226 -12.195 1.00 78.25 103 ASN A O 1
ATOM 801 N N . PRO A 1 104 ? 2.613 -5.104 -11.975 1.00 78.00 104 PRO A N 1
ATOM 802 C CA . PRO A 1 104 ? 2.591 -3.859 -11.205 1.00 78.00 104 PRO A CA 1
ATOM 803 C C . PRO A 1 104 ? 3.074 -4.008 -9.752 1.00 78.00 104 PRO A C 1
ATOM 805 O O . PRO A 1 104 ? 3.381 -3.011 -9.106 1.00 78.00 104 PRO A O 1
ATOM 808 N N . PHE A 1 105 ? 3.190 -5.229 -9.232 1.00 78.19 105 PHE A N 1
ATOM 809 C CA . PHE A 1 105 ? 3.788 -5.525 -7.924 1.00 78.19 105 PHE A CA 1
ATOM 810 C C . PHE A 1 105 ? 5.290 -5.824 -8.006 1.00 78.19 105 PHE A C 1
ATOM 812 O O . PHE A 1 105 ? 5.940 -6.023 -6.981 1.00 78.19 105 PHE A O 1
ATOM 819 N N . ASN A 1 106 ? 5.870 -5.843 -9.212 1.00 82.00 106 ASN A N 1
ATOM 820 C CA . ASN A 1 106 ? 7.311 -5.985 -9.380 1.00 82.00 106 ASN A CA 1
ATOM 821 C C . ASN A 1 106 ? 7.991 -4.615 -9.275 1.00 82.00 106 ASN A C 1
ATOM 823 O O . ASN A 1 106 ? 8.187 -3.909 -10.271 1.00 82.00 106 ASN A O 1
ATOM 827 N N . PHE A 1 107 ? 8.337 -4.241 -8.046 1.00 82.75 107 PHE A N 1
ATOM 828 C CA . PHE A 1 107 ? 8.972 -2.965 -7.753 1.00 82.75 107 PHE A CA 1
ATOM 829 C C . PHE A 1 107 ? 10.435 -2.977 -8.183 1.00 82.75 107 PHE A C 1
ATOM 831 O O . PHE A 1 107 ? 11.249 -3.747 -7.676 1.00 82.75 107 PHE A O 1
ATOM 838 N N . LYS A 1 108 ? 10.782 -2.084 -9.110 1.00 80.44 108 LYS A N 1
ATOM 839 C CA . LYS A 1 108 ? 12.159 -1.937 -9.587 1.00 80.44 108 LYS A CA 1
ATOM 840 C C . LYS A 1 108 ? 12.784 -0.692 -8.984 1.00 80.44 108 LYS A C 1
ATOM 842 O O . LYS A 1 108 ? 12.152 0.352 -8.864 1.00 80.44 108 LYS A O 1
ATOM 847 N N . HIS A 1 109 ? 14.061 -0.791 -8.635 1.00 76.12 109 HIS A N 1
ATOM 848 C CA . HIS A 1 109 ? 14.788 0.326 -8.038 1.00 76.12 109 HIS A CA 1
ATOM 849 C C . HIS A 1 109 ? 15.072 1.461 -9.047 1.00 76.12 109 HIS A C 1
ATOM 851 O O . HIS A 1 109 ? 15.190 2.616 -8.651 1.00 76.12 109 HIS A O 1
ATOM 857 N N . HIS A 1 110 ? 15.128 1.143 -10.350 1.00 76.38 110 HIS A N 1
ATOM 858 C CA . HIS A 1 110 ? 15.365 2.095 -11.448 1.00 76.38 110 HIS A CA 1
ATOM 859 C C . HIS A 1 110 ? 16.643 2.955 -11.307 1.00 76.38 110 HIS A C 1
ATOM 861 O O . HIS A 1 110 ? 16.737 3.994 -11.949 1.00 76.38 110 HIS A O 1
ATOM 867 N N . LYS A 1 111 ? 17.647 2.489 -10.541 1.00 73.50 111 LYS A N 1
ATOM 868 C CA . LYS A 1 111 ? 18.928 3.186 -10.281 1.00 73.50 111 LYS A CA 1
ATOM 869 C C . LYS A 1 111 ? 18.726 4.620 -9.771 1.00 73.50 111 LYS A C 1
ATOM 871 O O . LYS A 1 111 ? 19.331 5.562 -10.272 1.00 73.50 111 LYS A O 1
ATOM 876 N N . LEU A 1 112 ? 17.820 4.788 -8.812 1.00 70.94 112 LEU A N 1
ATOM 877 C CA . LEU A 1 112 ? 17.561 6.088 -8.207 1.00 70.94 112 LEU A CA 1
ATOM 878 C C . LEU A 1 112 ? 18.605 6.365 -7.129 1.00 70.94 112 LEU A C 1
ATOM 880 O O . LEU A 1 112 ? 18.719 5.598 -6.181 1.00 70.94 112 LEU A O 1
ATOM 884 N N . ASN A 1 113 ? 19.318 7.481 -7.259 1.00 73.38 113 ASN A N 1
ATOM 885 C CA . ASN A 1 113 ? 20.379 7.849 -6.320 1.00 73.38 113 ASN A CA 1
ATOM 886 C C . ASN A 1 113 ? 19.832 8.262 -4.949 1.00 73.38 113 ASN A C 1
ATOM 888 O O . ASN A 1 113 ? 20.466 8.015 -3.930 1.00 73.38 113 ASN A O 1
ATOM 892 N N . PHE A 1 114 ? 18.674 8.926 -4.919 1.00 71.12 114 PHE A N 1
ATOM 893 C CA . PHE A 1 114 ? 18.187 9.575 -3.710 1.00 71.12 114 PHE A CA 1
ATOM 894 C C . PHE A 1 114 ? 16.666 9.736 -3.714 1.00 71.12 114 PHE A C 1
ATOM 896 O O . PHE A 1 114 ? 16.054 9.885 -4.776 1.00 71.12 114 PHE A O 1
ATOM 903 N N . ARG A 1 115 ? 16.054 9.671 -2.527 1.00 70.56 115 ARG A N 1
ATOM 904 C CA . ARG A 1 115 ? 14.612 9.850 -2.318 1.00 70.56 115 ARG A CA 1
ATOM 905 C C . ARG A 1 115 ? 14.386 10.560 -0.989 1.00 70.56 115 ARG A C 1
ATOM 907 O O . ARG A 1 115 ? 14.712 10.000 0.052 1.00 70.56 115 ARG A O 1
ATOM 914 N N . ASP A 1 116 ? 13.748 11.721 -1.053 1.00 74.81 116 ASP A N 1
ATOM 915 C CA . ASP A 1 116 ? 13.427 12.533 0.116 1.00 74.81 116 ASP A CA 1
ATOM 916 C C . ASP A 1 116 ? 11.939 12.836 0.208 1.00 74.81 116 ASP A C 1
ATOM 918 O O . ASP A 1 116 ? 11.250 13.016 -0.800 1.00 74.81 116 ASP A O 1
ATOM 922 N N . LEU A 1 117 ? 11.461 12.929 1.447 1.00 75.88 117 LEU A N 1
ATOM 923 C CA . LEU A 1 117 ? 10.147 13.456 1.775 1.00 75.88 117 LEU A CA 1
ATOM 924 C C . LEU A 1 117 ? 10.317 14.651 2.713 1.00 75.88 117 LEU A C 1
ATOM 926 O O . LEU A 1 117 ? 10.769 14.504 3.851 1.00 75.88 117 LEU A O 1
ATOM 930 N N . PHE A 1 118 ? 9.912 15.827 2.238 1.00 71.88 118 PHE A N 1
ATOM 931 C CA . PHE A 1 118 ? 9.942 17.057 3.020 1.00 71.88 118 PHE A CA 1
ATOM 932 C C . PHE A 1 118 ? 8.581 17.337 3.647 1.00 71.88 118 PHE A C 1
ATOM 934 O O . PHE A 1 118 ? 7.544 17.278 2.981 1.00 71.88 118 PHE A O 1
ATOM 941 N N . ARG A 1 119 ? 8.592 17.685 4.936 1.00 67.62 119 ARG A N 1
ATOM 942 C CA . ARG A 1 119 ? 7.414 18.187 5.641 1.00 67.62 119 ARG A CA 1
ATOM 943 C C . ARG A 1 119 ? 7.554 19.685 5.868 1.00 67.62 119 ARG A C 1
ATOM 945 O O . ARG A 1 119 ? 8.429 20.124 6.609 1.00 67.62 119 ARG A O 1
ATOM 952 N N . TRP A 1 120 ? 6.620 20.443 5.307 1.00 51.53 120 TRP A N 1
ATOM 953 C CA . TRP A 1 120 ? 6.416 21.840 5.667 1.00 51.53 120 TRP A CA 1
ATOM 954 C C . TRP A 1 120 ? 5.467 21.911 6.866 1.00 51.53 120 TRP A C 1
ATOM 956 O O . TRP A 1 120 ? 4.261 21.708 6.733 1.00 51.53 120 TRP A O 1
ATOM 966 N N . ALA A 1 121 ? 6.018 22.143 8.056 1.00 52.72 121 ALA A N 1
ATOM 967 C CA . ALA A 1 121 ? 5.256 22.561 9.226 1.00 52.72 121 ALA A CA 1
ATOM 968 C C . ALA A 1 121 ? 5.726 23.966 9.619 1.00 52.72 121 ALA A C 1
ATOM 970 O O . ALA A 1 121 ? 6.925 24.234 9.640 1.00 52.72 121 ALA A O 1
ATOM 971 N N . THR A 1 122 ? 4.784 24.852 9.946 1.00 48.19 122 THR A N 1
ATOM 972 C CA . THR A 1 122 ? 5.034 26.230 10.414 1.00 48.19 122 THR A CA 1
ATOM 973 C C . THR A 1 122 ? 5.849 26.299 11.711 1.00 48.19 122 THR A C 1
ATOM 975 O O . THR A 1 122 ? 6.329 27.363 12.085 1.00 48.19 122 THR A O 1
ATOM 978 N N . SER A 1 123 ? 6.085 25.159 12.355 1.00 42.50 123 SER A N 1
ATOM 979 C CA . SER A 1 123 ? 7.073 24.963 13.407 1.00 42.50 123 SER A CA 1
ATOM 980 C C . SER A 1 123 ? 7.911 23.723 13.064 1.00 42.50 123 SER A C 1
ATOM 982 O O . SER A 1 123 ? 7.410 22.602 13.149 1.00 42.50 123 SER A O 1
ATOM 984 N N . SER A 1 124 ? 9.171 23.958 12.679 1.00 38.75 124 SER A N 1
ATOM 985 C CA . SER A 1 124 ? 10.242 22.984 12.380 1.00 38.75 124 SER A CA 1
ATOM 986 C C . SER A 1 124 ? 10.074 22.101 11.123 1.00 38.75 124 SER A C 1
ATOM 988 O O . SER A 1 124 ? 9.238 21.201 11.055 1.00 38.75 124 SER A O 1
ATOM 990 N N . ILE A 1 125 ? 10.969 22.302 10.147 1.00 44.41 125 ILE A N 1
ATOM 991 C CA . ILE A 1 125 ? 11.181 21.408 8.998 1.00 44.41 125 ILE A CA 1
ATOM 992 C C . ILE A 1 125 ? 11.876 20.141 9.511 1.00 44.41 125 ILE A C 1
ATOM 994 O O . ILE A 1 125 ? 12.986 20.213 10.035 1.00 44.41 125 ILE A O 1
ATOM 998 N N .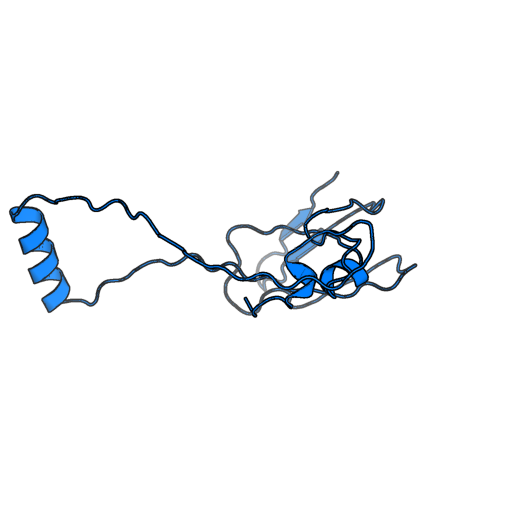 GLN A 1 126 ? 11.234 18.981 9.367 1.00 44.06 126 GLN A N 1
ATOM 999 C CA . GLN A 1 126 ? 11.872 17.682 9.597 1.00 44.06 126 GLN A CA 1
ATOM 1000 C C . GLN A 1 126 ? 12.063 16.975 8.254 1.00 44.06 126 GLN A C 1
ATOM 1002 O O . GLN A 1 126 ? 11.089 16.652 7.569 1.00 44.06 126 GLN A O 1
ATOM 1007 N N . THR A 1 127 ? 13.325 16.763 7.881 1.00 48.50 127 THR A N 1
ATOM 1008 C CA . THR A 1 127 ? 13.729 16.005 6.691 1.00 48.50 127 THR A CA 1
ATOM 1009 C C . THR A 1 127 ? 13.882 14.538 7.073 1.00 48.50 127 THR A C 1
ATOM 1011 O O . THR A 1 127 ? 14.712 14.204 7.917 1.00 48.50 127 THR A O 1
ATOM 1014 N N . TYR A 1 128 ? 13.103 13.654 6.452 1.00 51.41 128 TYR A N 1
ATOM 1015 C CA . TYR A 1 128 ? 13.286 12.209 6.588 1.00 51.41 128 TYR A CA 1
ATOM 1016 C C . TYR A 1 128 ? 13.994 11.690 5.338 1.00 51.41 128 TYR A C 1
ATOM 1018 O O . TYR A 1 128 ? 13.347 11.327 4.356 1.00 51.41 128 TYR A O 1
ATOM 1026 N N . GLY A 1 129 ? 15.328 11.697 5.374 1.00 38.75 129 GLY A N 1
ATOM 1027 C CA . GLY A 1 129 ? 16.160 11.123 4.321 1.00 38.75 129 GLY A CA 1
ATOM 1028 C C . GLY A 1 129 ? 16.379 9.633 4.560 1.00 38.75 129 GLY A C 1
ATOM 1029 O O . GLY A 1 129 ? 16.855 9.235 5.624 1.00 38.75 129 GLY A O 1
ATOM 1030 N N . ILE A 1 130 ? 16.043 8.800 3.575 1.00 40.34 130 ILE A N 1
ATOM 1031 C CA . ILE A 1 130 ? 16.425 7.383 3.561 1.00 40.34 130 ILE A CA 1
ATOM 1032 C C . ILE A 1 130 ? 17.600 7.263 2.593 1.00 40.34 130 ILE A C 1
ATOM 1034 O O . ILE A 1 130 ? 17.421 7.290 1.375 1.00 40.34 130 ILE A O 1
ATOM 1038 N N . LYS A 1 131 ? 18.812 7.171 3.143 1.00 31.77 131 LYS A N 1
ATOM 1039 C CA . LYS A 1 131 ? 20.025 6.887 2.371 1.00 31.77 131 LYS A CA 1
ATOM 1040 C C . LYS A 1 131 ? 20.039 5.387 2.055 1.00 31.77 131 LYS A C 1
ATOM 1042 O O . LYS A 1 131 ? 19.885 4.585 2.974 1.00 31.77 131 LYS A O 1
ATOM 1047 N N . LEU A 1 132 ? 20.128 5.039 0.772 1.00 35.28 132 LEU A N 1
ATOM 1048 C CA . LEU A 1 132 ? 20.254 3.657 0.296 1.00 35.28 132 LEU A CA 1
ATOM 1049 C C . LEU A 1 132 ? 21.705 3.184 0.358 1.00 35.28 132 LEU A C 1
ATOM 1051 O O . LEU A 1 132 ? 22.596 4.036 0.138 1.00 35.28 132 LEU A O 1
#